Protein AF-A8Y7K8-F1 (afdb_monomer_lite)

Organism: NCBI:txid362723

Structure (mmCIF, N/CA/C/O backbone):
data_AF-A8Y7K8-F1
#
_entry.id   AF-A8Y7K8-F1
#
loop_
_atom_site.group_PDB
_atom_site.id
_atom_site.type_symbol
_atom_site.label_atom_id
_atom_site.label_alt_id
_atom_site.label_comp_id
_atom_site.label_asym_id
_atom_site.label_entity_id
_atom_site.label_seq_id
_atom_site.pdbx_PDB_ins_code
_atom_site.Cartn_x
_atom_site.Cartn_y
_atom_site.Cartn_z
_atom_site.occupancy
_atom_site.B_iso_or_equiv
_atom_site.auth_seq_id
_atom_site.auth_comp_id
_atom_site.auth_asym_id
_atom_site.auth_atom_id
_atom_site.pdbx_PDB_model_num
ATOM 1 N N . THR A 1 1 ? 12.348 -18.991 -1.216 1.00 75.00 1 THR A N 1
ATOM 2 C CA . THR A 1 1 ? 12.297 -17.717 -0.462 1.00 75.00 1 THR A CA 1
ATOM 3 C C . THR A 1 1 ? 13.100 -16.674 -1.219 1.00 75.00 1 THR A C 1
ATOM 5 O O . THR A 1 1 ? 14.018 -17.057 -1.932 1.00 75.00 1 THR A O 1
ATOM 8 N N . ILE A 1 2 ? 12.734 -15.391 -1.135 1.00 92.00 2 ILE A N 1
ATOM 9 C CA . ILE A 1 2 ? 13.431 -14.287 -1.821 1.00 92.00 2 ILE A CA 1
ATOM 10 C C . ILE A 1 2 ? 13.814 -13.214 -0.795 1.00 92.00 2 ILE A C 1
ATOM 12 O O . ILE A 1 2 ? 13.086 -13.017 0.178 1.00 92.00 2 ILE A O 1
ATOM 16 N N . GLN A 1 3 ? 14.950 -12.548 -0.998 1.00 96.62 3 GLN A N 1
ATOM 17 C CA . GLN A 1 3 ? 15.428 -11.451 -0.153 1.00 96.62 3 GLN A CA 1
ATOM 18 C C . GLN A 1 3 ? 15.220 -10.122 -0.891 1.00 96.62 3 GLN A C 1
ATOM 20 O O . GLN A 1 3 ? 15.467 -10.0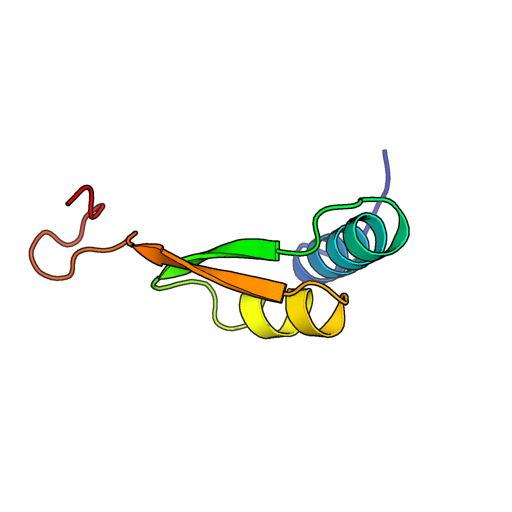37 -2.092 1.00 96.62 3 GLN A O 1
ATOM 25 N N . CYS A 1 4 ? 14.747 -9.099 -0.177 1.00 97.62 4 CYS A N 1
ATOM 26 C CA . CYS A 1 4 ? 14.441 -7.773 -0.717 1.00 97.62 4 CYS A CA 1
ATOM 27 C C . CYS A 1 4 ? 15.027 -6.671 0.177 1.00 97.62 4 CYS A C 1
ATOM 29 O O . CYS A 1 4 ? 15.263 -6.877 1.367 1.00 97.62 4 CYS A O 1
ATOM 31 N N . LEU A 1 5 ? 15.211 -5.465 -0.369 1.00 97.31 5 LEU A N 1
ATOM 32 C CA . LEU A 1 5 ? 15.746 -4.315 0.371 1.00 97.31 5 LEU A CA 1
ATOM 33 C C . LEU A 1 5 ? 14.755 -3.802 1.434 1.00 97.31 5 LEU A C 1
ATOM 35 O O . LEU A 1 5 ? 13.978 -2.875 1.189 1.00 97.31 5 LEU A O 1
ATOM 39 N N . SER A 1 6 ? 14.797 -4.401 2.628 1.00 97.56 6 SER A N 1
ATOM 40 C CA . SER A 1 6 ? 13.916 -4.079 3.759 1.00 97.56 6 SER A CA 1
ATOM 41 C C . SER A 1 6 ? 12.418 -4.163 3.388 1.00 97.56 6 SER A C 1
ATOM 43 O O . SER A 1 6 ? 12.036 -4.784 2.393 1.00 97.56 6 SER A O 1
ATOM 45 N N . GLY A 1 7 ? 11.539 -3.559 4.191 1.00 97.75 7 GLY A N 1
ATOM 46 C CA . GLY A 1 7 ? 10.090 -3.559 3.969 1.00 97.75 7 GLY A CA 1
ATOM 47 C C . GLY A 1 7 ? 9.680 -2.806 2.701 1.00 97.75 7 GLY A C 1
ATOM 48 O O . GLY A 1 7 ? 8.930 -3.333 1.885 1.00 97.75 7 GLY A O 1
ATOM 49 N N . THR A 1 8 ? 10.227 -1.607 2.477 1.00 98.06 8 THR A N 1
ATOM 50 C CA . THR A 1 8 ? 9.898 -0.778 1.302 1.00 98.06 8 THR A CA 1
ATOM 51 C C . THR A 1 8 ? 10.224 -1.483 -0.014 1.00 98.06 8 THR A C 1
ATOM 53 O O . THR A 1 8 ? 9.387 -1.518 -0.916 1.00 98.06 8 THR A O 1
ATOM 56 N N . GLY A 1 9 ? 11.420 -2.074 -0.126 1.00 97.88 9 GLY A N 1
ATOM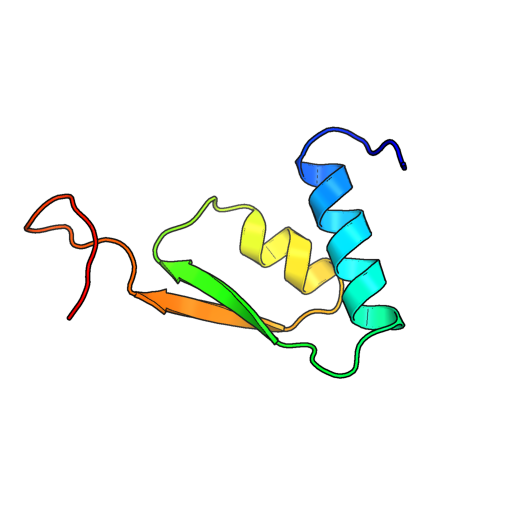 57 C CA . GLY A 1 9 ? 11.820 -2.827 -1.314 1.00 97.88 9 GLY A CA 1
ATOM 58 C C . GLY A 1 9 ? 10.966 -4.076 -1.509 1.00 97.88 9 GLY A C 1
ATOM 59 O O . GLY A 1 9 ? 10.560 -4.367 -2.631 1.00 97.88 9 GLY A O 1
ATOM 60 N N . SER A 1 10 ? 10.613 -4.761 -0.416 1.00 98.25 10 SER A N 1
ATOM 61 C CA . SER A 1 10 ? 9.713 -5.922 -0.460 1.00 98.25 10 SER A CA 1
ATOM 62 C C . SER A 1 10 ? 8.337 -5.560 -1.023 1.00 98.25 10 SER A C 1
ATOM 64 O O . SER A 1 10 ? 7.844 -6.242 -1.920 1.00 98.25 10 SER A O 1
ATOM 66 N N . LEU A 1 11 ? 7.744 -4.453 -0.561 1.00 98.25 11 LEU A N 1
ATOM 67 C CA . LEU A 1 11 ? 6.458 -3.966 -1.066 1.00 98.25 11 LEU A CA 1
ATOM 68 C C . LEU A 1 11 ? 6.536 -3.587 -2.548 1.00 98.25 11 LEU A C 1
ATOM 70 O O . LEU A 1 11 ? 5.636 -3.924 -3.315 1.00 98.25 11 LEU A O 1
ATOM 74 N N . ARG A 1 12 ? 7.621 -2.925 -2.972 1.00 98.06 12 ARG A N 1
ATOM 75 C CA . ARG A 1 12 ? 7.813 -2.530 -4.374 1.00 98.06 12 ARG A CA 1
ATOM 76 C C . ARG A 1 12 ? 7.921 -3.742 -5.299 1.00 98.06 12 ARG A C 1
ATOM 78 O O . ARG A 1 12 ? 7.273 -3.737 -6.343 1.00 98.06 12 ARG A O 1
ATOM 85 N N . VAL A 1 13 ? 8.700 -4.758 -4.916 1.00 98.00 13 VAL A N 1
ATOM 86 C CA . VAL A 1 13 ? 8.851 -6.012 -5.677 1.00 98.00 13 VAL A CA 1
ATOM 87 C C . VAL A 1 13 ? 7.516 -6.752 -5.769 1.00 98.00 13 VAL A C 1
ATOM 89 O O . VAL A 1 13 ? 7.111 -7.146 -6.861 1.00 98.00 13 VAL A O 1
ATOM 92 N N . GLY A 1 14 ? 6.794 -6.880 -4.651 1.00 97.44 14 GLY A N 1
ATOM 93 C CA . GLY A 1 14 ? 5.467 -7.501 -4.636 1.00 97.44 14 GLY A CA 1
ATOM 94 C C . GLY A 1 14 ? 4.457 -6.768 -5.523 1.00 97.44 14 GLY A C 1
ATOM 95 O O . GLY A 1 14 ? 3.704 -7.410 -6.253 1.00 97.44 14 GLY A O 1
ATOM 96 N N . ALA A 1 15 ? 4.480 -5.431 -5.524 1.00 98.19 15 ALA A N 1
ATOM 97 C CA . ALA A 1 15 ? 3.601 -4.624 -6.364 1.00 98.19 15 ALA A CA 1
ATOM 98 C C . ALA A 1 15 ? 3.825 -4.880 -7.866 1.00 98.19 15 ALA A C 1
ATOM 100 O O . ALA A 1 15 ? 2.854 -5.098 -8.588 1.00 98.19 15 ALA A O 1
ATOM 101 N N . GLU A 1 16 ? 5.082 -4.928 -8.333 1.00 98.00 16 GLU A N 1
ATOM 102 C CA . GLU A 1 16 ? 5.365 -5.250 -9.746 1.00 98.00 16 GLU A CA 1
ATOM 103 C C . GLU A 1 16 ? 4.956 -6.657 -10.109 1.00 98.00 16 GLU A C 1
ATOM 105 O O . GLU A 1 16 ? 4.441 -6.884 -11.201 1.00 98.00 16 GLU A O 1
ATOM 110 N N . PHE A 1 17 ? 5.216 -7.601 -9.208 1.00 97.38 17 PHE A N 1
ATOM 111 C CA . PHE A 1 17 ? 4.872 -8.987 -9.444 1.00 97.38 17 PHE A CA 1
ATOM 112 C C . PHE A 1 17 ? 3.366 -9.122 -9.687 1.00 97.38 17 PHE A C 1
ATOM 114 O O . PHE A 1 17 ? 2.956 -9.684 -10.701 1.00 97.38 17 PHE A O 1
ATOM 121 N N . LEU A 1 18 ? 2.542 -8.525 -8.820 1.00 97.94 18 LEU A N 1
ATOM 122 C CA . LEU A 1 18 ? 1.090 -8.516 -8.991 1.00 97.94 18 LEU A CA 1
ATOM 123 C C . LEU A 1 18 ? 0.673 -7.790 -10.275 1.00 97.94 18 LEU A C 1
ATOM 125 O O . LEU A 1 18 ? -0.109 -8.329 -11.050 1.00 97.94 18 LEU A O 1
ATOM 129 N N . ALA A 1 19 ? 1.241 -6.616 -10.560 1.00 97.62 19 ALA A N 1
ATOM 130 C CA . ALA A 1 19 ? 0.900 -5.861 -11.764 1.00 97.62 19 ALA A CA 1
ATOM 131 C C . ALA A 1 19 ? 1.281 -6.587 -13.071 1.00 97.62 19 ALA A C 1
ATOM 133 O O . ALA A 1 19 ? 0.646 -6.365 -14.106 1.00 97.62 19 ALA A O 1
ATOM 134 N N . ARG A 1 20 ? 2.318 -7.432 -13.060 1.00 97.69 20 ARG A N 1
ATOM 135 C CA . ARG A 1 20 ? 2.767 -8.185 -14.243 1.00 97.69 20 ARG A CA 1
ATOM 136 C C . ARG A 1 20 ? 2.075 -9.532 -14.400 1.00 97.69 20 ARG A C 1
ATOM 138 O O . ARG A 1 20 ? 1.879 -9.967 -15.530 1.00 97.69 20 ARG A O 1
ATOM 145 N N . HIS A 1 21 ? 1.734 -10.190 -13.295 1.00 97.75 21 HIS A N 1
ATOM 146 C CA . HIS A 1 21 ? 1.350 -11.604 -13.308 1.00 97.75 21 HIS A CA 1
ATOM 147 C C . HIS A 1 21 ? -0.064 -11.880 -12.788 1.00 97.75 21 HIS A C 1
ATOM 149 O O . HIS A 1 21 ? -0.508 -13.024 -12.853 1.00 97.75 21 HIS A O 1
ATOM 155 N N . TYR A 1 22 ? -0.786 -10.869 -12.300 1.00 96.75 22 TYR A N 1
ATOM 156 C CA . TYR A 1 22 ? -2.161 -11.008 -11.827 1.00 96.75 22 TYR A CA 1
ATOM 157 C C . TYR A 1 22 ? -3.142 -10.163 -12.652 1.00 96.75 22 TYR A C 1
ATOM 159 O O . TYR A 1 22 ? -2.767 -9.171 -13.277 1.00 96.75 22 TYR A O 1
ATOM 167 N N . HIS A 1 23 ? -4.408 -10.587 -12.686 1.00 95.94 23 HIS A N 1
ATOM 168 C CA . HIS A 1 23 ? -5.451 -9.928 -13.479 1.00 95.94 23 HIS A CA 1
ATOM 169 C C . HIS A 1 23 ? -6.066 -8.727 -12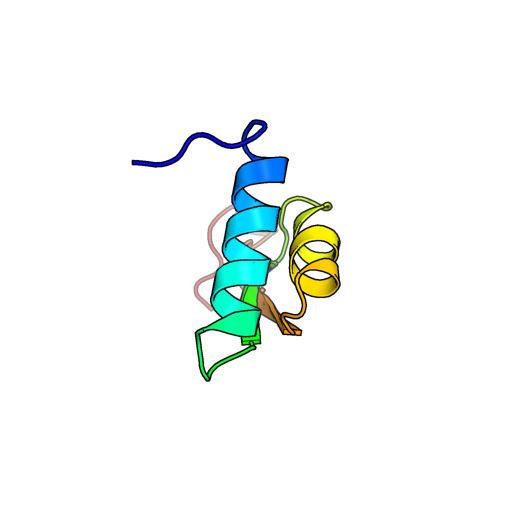.748 1.00 95.94 23 HIS A C 1
ATOM 171 O O . HIS A 1 23 ? -6.344 -7.709 -13.380 1.00 95.94 23 HIS A O 1
ATOM 177 N N . GLU A 1 24 ? -6.247 -8.819 -11.427 1.00 96.69 24 GLU A N 1
ATOM 178 C CA . GLU A 1 24 ? -6.722 -7.699 -10.615 1.00 96.69 24 GLU A CA 1
ATOM 179 C C . GLU A 1 24 ? -5.573 -6.733 -10.320 1.00 96.69 24 GLU A C 1
ATOM 181 O O . GLU A 1 24 ? -4.490 -7.134 -9.889 1.00 96.69 24 GLU A O 1
ATOM 186 N N . ARG A 1 25 ? -5.822 -5.442 -10.543 1.00 96.25 25 ARG A N 1
ATOM 187 C CA . ARG A 1 25 ? -4.824 -4.376 -10.374 1.00 96.25 25 ARG A CA 1
ATOM 188 C C . ARG A 1 25 ? -5.153 -3.451 -9.215 1.00 96.25 25 ARG A C 1
ATOM 190 O O . ARG A 1 25 ? -4.337 -2.599 -8.878 1.00 96.25 25 ARG A O 1
ATOM 197 N N . THR A 1 26 ? -6.331 -3.590 -8.623 1.00 98.06 26 THR A N 1
ATOM 198 C CA . THR A 1 26 ? -6.790 -2.771 -7.511 1.00 98.06 26 THR A CA 1
ATOM 199 C C . THR A 1 26 ? -6.377 -3.396 -6.191 1.00 98.06 26 THR A C 1
ATOM 201 O O . THR A 1 26 ? -6.713 -4.541 -5.900 1.00 98.06 26 THR A O 1
ATOM 204 N N . ILE A 1 27 ? -5.712 -2.612 -5.351 1.00 97.75 27 ILE A N 1
ATOM 205 C CA . ILE A 1 27 ? -5.478 -2.960 -3.953 1.00 97.75 27 ILE A CA 1
ATOM 206 C C . ILE A 1 27 ? -6.234 -2.011 -3.035 1.00 97.75 27 ILE A C 1
ATOM 208 O O . ILE A 1 27 ? -6.497 -0.857 -3.377 1.00 97.75 27 ILE A O 1
ATOM 212 N N . TYR A 1 28 ? -6.538 -2.503 -1.842 1.00 98.19 28 TYR A N 1
ATOM 213 C CA . TYR A 1 28 ? -7.231 -1.758 -0.805 1.00 98.19 28 TYR A CA 1
ATOM 214 C C . TYR A 1 28 ? -6.293 -1.555 0.385 1.00 98.19 28 TYR A C 1
ATOM 216 O O . TYR A 1 28 ? -5.730 -2.520 0.899 1.00 98.19 28 TYR A O 1
ATOM 224 N N . ILE A 1 29 ? -6.117 -0.306 0.819 1.00 98.12 29 ILE A N 1
ATOM 225 C CA . ILE A 1 29 ? -5.313 0.055 1.998 1.00 98.12 29 ILE A CA 1
ATOM 226 C C . ILE A 1 29 ? -6.173 0.792 3.039 1.00 98.12 29 ILE A C 1
ATOM 228 O O . ILE A 1 29 ? -7.119 1.486 2.667 1.00 98.12 29 ILE A O 1
ATOM 232 N N . PRO A 1 30 ? -5.892 0.652 4.344 1.00 97.88 30 PRO A N 1
ATOM 233 C CA . PRO A 1 30 ? -6.708 1.288 5.374 1.00 97.88 30 PRO A CA 1
ATOM 234 C C . PRO A 1 30 ? -6.613 2.818 5.300 1.00 97.88 30 PRO A C 1
ATOM 236 O O . PRO A 1 30 ? -5.611 3.370 4.852 1.00 97.88 30 PRO A O 1
ATOM 239 N N . GLN A 1 31 ? -7.643 3.517 5.767 1.00 96.00 31 GLN A N 1
ATOM 240 C CA . GLN A 1 31 ? -7.609 4.961 5.987 1.00 96.00 31 GLN A CA 1
ATOM 241 C C . GLN A 1 31 ? -7.652 5.246 7.503 1.00 96.00 31 GLN A C 1
ATOM 243 O O . GLN A 1 31 ? -8.660 4.915 8.138 1.00 96.00 31 GLN A O 1
ATOM 248 N N . PRO A 1 32 ? -6.605 5.863 8.099 1.00 96.50 32 PRO A N 1
ATOM 249 C CA . PRO A 1 32 ? -5.318 6.242 7.506 1.00 96.50 32 PRO A CA 1
ATOM 250 C C . PRO A 1 32 ? -4.354 5.048 7.365 1.00 96.50 32 PRO A C 1
ATOM 252 O O . PRO A 1 32 ? -4.598 3.953 7.870 1.00 96.50 32 PRO A O 1
ATOM 255 N N . THR A 1 33 ? -3.220 5.280 6.704 1.00 97.88 33 THR A N 1
ATOM 256 C CA . THR A 1 33 ? -2.151 4.290 6.508 1.00 97.88 33 THR A CA 1
ATOM 257 C C . THR A 1 33 ? -0.768 4.946 6.527 1.00 97.88 33 THR A C 1
ATOM 259 O O . THR A 1 33 ? -0.658 6.170 6.614 1.00 97.88 33 THR A O 1
ATOM 262 N N . TRP A 1 34 ? 0.303 4.151 6.419 1.00 97.75 34 TRP A N 1
ATOM 263 C CA . TRP A 1 34 ? 1.654 4.684 6.236 1.00 97.75 34 TRP A CA 1
ATOM 264 C C . TRP A 1 34 ? 1.733 5.493 4.937 1.00 97.75 34 TRP A C 1
ATOM 266 O O . TRP A 1 34 ? 1.455 4.976 3.855 1.00 97.75 34 TRP A O 1
ATOM 276 N N . GLY A 1 35 ? 2.146 6.761 5.034 1.00 97.38 35 GLY A N 1
ATOM 277 C CA . GLY A 1 35 ? 2.065 7.725 3.929 1.00 97.38 35 GLY A CA 1
ATOM 278 C C . GLY A 1 35 ? 2.814 7.336 2.649 1.00 97.38 35 GLY A C 1
ATOM 279 O O . GLY A 1 35 ? 2.535 7.894 1.589 1.00 97.38 35 GLY A O 1
ATOM 280 N N . ASN A 1 36 ? 3.736 6.370 2.708 1.00 97.81 36 ASN A N 1
ATOM 281 C CA . ASN A 1 36 ? 4.444 5.887 1.524 1.00 97.81 36 ASN A CA 1
ATOM 282 C C . ASN A 1 36 ? 3.692 4.780 0.761 1.00 97.81 36 ASN A C 1
ATOM 284 O O . ASN A 1 36 ? 4.003 4.545 -0.406 1.00 97.81 36 ASN A O 1
ATOM 288 N N . HIS A 1 37 ? 2.693 4.119 1.364 1.00 98.44 37 HIS A N 1
ATOM 289 C CA . HIS A 1 37 ? 1.947 3.039 0.706 1.00 98.44 37 HIS A CA 1
ATOM 290 C C . HIS A 1 37 ? 1.342 3.459 -0.643 1.00 98.44 37 HIS A C 1
ATOM 292 O O . HIS A 1 37 ? 1.621 2.771 -1.627 1.00 98.44 37 HIS A O 1
ATOM 298 N N . PRO A 1 38 ? 0.598 4.584 -0.760 1.00 98.12 38 PRO A N 1
ATOM 299 C CA . PRO A 1 38 ? 0.008 4.969 -2.042 1.00 98.12 38 PRO A CA 1
ATOM 300 C C . PRO A 1 38 ? 1.057 5.112 -3.149 1.00 98.12 38 PRO A C 1
ATOM 302 O O . PRO A 1 38 ? 0.842 4.648 -4.267 1.00 98.12 38 PRO A O 1
ATOM 305 N N . LYS A 1 39 ? 2.222 5.691 -2.828 1.00 97.94 39 LYS A N 1
ATOM 306 C CA . LYS A 1 39 ? 3.314 5.897 -3.786 1.00 97.94 39 LYS A CA 1
ATOM 307 C C . LYS A 1 39 ? 3.936 4.578 -4.230 1.00 97.94 39 LYS A C 1
ATOM 309 O O . LYS A 1 39 ? 4.074 4.367 -5.429 1.00 97.94 39 LYS A O 1
ATOM 314 N N . ILE A 1 40 ? 4.279 3.691 -3.293 1.00 98.44 40 ILE A N 1
ATOM 315 C CA . ILE A 1 40 ? 4.916 2.401 -3.609 1.00 98.44 40 ILE A CA 1
ATOM 316 C C . ILE A 1 40 ? 4.049 1.590 -4.576 1.00 98.44 40 ILE A C 1
ATOM 318 O O . ILE A 1 40 ? 4.556 1.095 -5.581 1.00 98.44 40 ILE A O 1
ATOM 322 N N . PHE A 1 41 ? 2.753 1.468 -4.284 1.00 98.44 41 PHE A N 1
ATOM 323 C CA . PHE A 1 41 ? 1.855 0.620 -5.065 1.00 98.44 41 PHE A CA 1
ATOM 324 C C . PHE A 1 41 ? 1.443 1.248 -6.397 1.00 98.44 41 PHE A C 1
ATOM 326 O O . PHE A 1 41 ? 1.432 0.547 -7.407 1.00 98.44 41 PHE A O 1
ATOM 333 N N . THR A 1 42 ? 1.212 2.565 -6.435 1.00 98.06 42 THR A N 1
ATOM 334 C CA . THR A 1 42 ? 0.927 3.273 -7.696 1.00 98.06 42 THR A CA 1
ATOM 335 C C . THR A 1 42 ? 2.126 3.205 -8.643 1.00 98.06 42 THR A C 1
ATOM 337 O O . THR A 1 42 ? 1.972 2.851 -9.809 1.00 98.06 42 THR A O 1
ATOM 340 N N . LEU A 1 43 ? 3.346 3.445 -8.140 1.00 98.00 43 LEU A N 1
ATOM 341 C CA . LEU A 1 43 ? 4.578 3.286 -8.927 1.00 98.00 43 LEU A CA 1
ATOM 342 C C . LEU A 1 43 ? 4.852 1.824 -9.310 1.00 98.00 43 LEU A C 1
ATOM 344 O O . LEU A 1 43 ? 5.585 1.570 -10.261 1.00 98.00 43 LEU A O 1
ATOM 348 N N . GLY A 1 44 ? 4.269 0.868 -8.583 1.00 97.81 44 GLY A N 1
ATOM 349 C CA . GLY A 1 44 ? 4.280 -0.552 -8.922 1.00 97.81 44 GLY A CA 1
ATOM 350 C C . GLY A 1 44 ? 3.291 -0.972 -10.002 1.00 97.81 44 GLY A C 1
ATOM 351 O O . GLY A 1 44 ? 3.304 -2.138 -10.383 1.00 97.81 44 GLY A O 1
ATOM 352 N N . GLY A 1 45 ? 2.471 -0.052 -10.518 1.00 97.62 45 GLY A N 1
ATOM 353 C CA . GLY A 1 45 ? 1.489 -0.336 -11.567 1.00 97.62 45 GLY A CA 1
ATOM 354 C C . GLY A 1 45 ? 0.150 -0.865 -11.047 1.00 97.62 45 GLY A C 1
ATOM 355 O O . GLY A 1 45 ? -0.621 -1.434 -11.823 1.00 97.62 45 GLY A O 1
ATOM 356 N N . LEU A 1 46 ? -0.130 -0.691 -9.751 1.00 98.50 46 LEU A N 1
ATOM 357 C CA . LEU A 1 46 ? -1.404 -1.040 -9.125 1.00 98.50 46 LEU A CA 1
ATOM 358 C C . LEU A 1 46 ? -2.250 0.214 -8.879 1.00 98.50 46 LEU A C 1
ATOM 360 O O . LEU A 1 46 ? -1.736 1.290 -8.583 1.00 98.50 46 LEU A O 1
ATOM 364 N N . SER A 1 47 ? -3.568 0.067 -8.972 1.00 98.31 47 SER A N 1
ATOM 365 C CA . SER A 1 47 ? -4.533 1.086 -8.560 1.00 98.31 47 SER A CA 1
ATOM 366 C C . SER A 1 47 ? -4.802 0.972 -7.065 1.00 98.31 47 SER A C 1
ATOM 368 O O . SER A 1 47 ? -5.053 -0.114 -6.549 1.00 98.31 47 SER A O 1
ATOM 370 N N . VAL A 1 48 ? -4.769 2.096 -6.357 1.00 98.31 48 VAL A N 1
ATOM 371 C CA . VAL A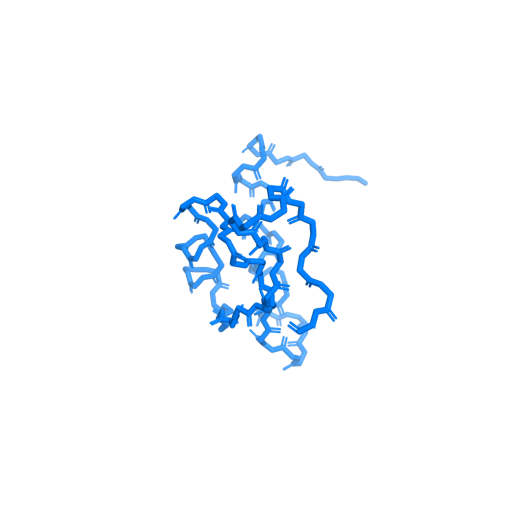 1 48 ? -4.943 2.127 -4.904 1.00 98.31 48 VAL A CA 1
ATOM 372 C C . VAL A 1 48 ? -6.326 2.665 -4.563 1.00 98.31 48 VAL A C 1
ATOM 374 O O . VAL A 1 48 ? -6.671 3.786 -4.929 1.00 98.31 48 VAL A O 1
ATOM 377 N N . LYS A 1 49 ? -7.102 1.878 -3.821 1.00 98.25 49 LYS A N 1
ATOM 378 C CA . LYS A 1 49 ? -8.332 2.306 -3.151 1.00 98.25 49 LYS A CA 1
ATOM 379 C C . LYS A 1 49 ? -8.150 2.215 -1.644 1.00 98.25 49 LYS A C 1
ATOM 381 O O . LYS A 1 49 ? -7.250 1.534 -1.152 1.00 98.25 49 LYS A O 1
ATOM 386 N N . THR A 1 50 ? -9.006 2.907 -0.907 1.00 97.88 50 THR A N 1
ATOM 387 C CA . THR A 1 50 ? -8.970 2.902 0.553 1.00 97.88 50 THR A CA 1
ATOM 388 C C . THR A 1 50 ? -10.215 2.264 1.151 1.00 97.88 50 THR A C 1
ATOM 390 O O . THR A 1 50 ? -11.264 2.197 0.509 1.00 97.88 50 THR A O 1
ATOM 393 N N . TYR A 1 51 ? -10.095 1.775 2.384 1.00 97.00 51 TYR A N 1
ATOM 394 C CA . TYR A 1 51 ? -11.222 1.303 3.187 1.00 97.00 51 TYR A CA 1
ATOM 395 C C . TYR A 1 51 ? -11.190 1.915 4.589 1.00 97.00 51 TYR A C 1
ATOM 397 O O . TYR A 1 51 ? -10.130 2.279 5.106 1.00 97.00 51 TYR A O 1
ATOM 405 N N . ARG A 1 52 ? -12.372 2.050 5.200 1.00 96.94 52 ARG A N 1
ATOM 406 C CA . ARG A 1 52 ? -12.524 2.581 6.561 1.00 96.94 52 ARG A CA 1
ATOM 407 C C . ARG A 1 52 ? -11.810 1.664 7.546 1.00 96.94 52 ARG A C 1
ATOM 409 O O . ARG A 1 52 ? -11.985 0.452 7.486 1.00 96.94 52 ARG A O 1
ATOM 416 N N . TYR A 1 53 ? -10.993 2.250 8.416 1.00 97.75 53 TYR A N 1
ATOM 417 C CA . TYR A 1 53 ? -10.197 1.477 9.366 1.00 97.75 53 TYR A CA 1
ATOM 418 C C . TYR A 1 53 ? -10.130 2.113 10.748 1.00 97.75 53 TYR A C 1
ATOM 420 O O . TYR A 1 53 ? -10.361 1.419 11.728 1.00 97.75 53 TYR A O 1
ATOM 428 N N . TYR A 1 54 ? -9.844 3.412 10.849 1.00 97.50 54 TYR A N 1
ATOM 429 C CA . TYR A 1 54 ? -9.710 4.091 12.140 1.00 97.50 54 TYR A CA 1
ATOM 430 C C . TYR A 1 54 ? -10.915 4.982 12.436 1.00 97.50 54 TYR A C 1
ATOM 432 O O . TYR A 1 54 ? -11.336 5.758 11.575 1.00 97.50 54 TYR A O 1
ATOM 440 N N . ASP A 1 55 ? -11.434 4.896 13.659 1.00 97.44 55 ASP A N 1
ATOM 441 C CA . ASP A 1 55 ? -12.429 5.822 14.194 1.00 97.44 55 ASP A CA 1
ATOM 442 C C . ASP A 1 55 ? -11.776 6.768 15.225 1.00 97.44 55 ASP A C 1
ATOM 444 O O . ASP A 1 55 ? -11.356 6.319 16.297 1.00 97.44 55 ASP A O 1
ATOM 448 N N . PRO A 1 56 ? -11.698 8.084 14.943 1.00 95.88 56 PRO A N 1
ATOM 449 C CA . PRO A 1 56 ? -11.149 9.063 15.876 1.00 95.88 56 PRO A CA 1
ATOM 450 C C . PRO A 1 56 ? -11.905 9.177 17.206 1.00 95.88 56 PRO A C 1
ATOM 452 O O . PRO A 1 56 ? -11.285 9.560 18.199 1.00 95.88 56 PRO A O 1
ATOM 455 N N . ALA A 1 57 ? -13.208 8.868 17.241 1.00 97.06 57 ALA A N 1
ATOM 456 C CA . ALA A 1 57 ? -14.029 8.999 18.444 1.00 97.06 57 ALA A CA 1
ATOM 457 C C . ALA A 1 57 ? -13.694 7.911 19.470 1.00 97.06 57 ALA A C 1
ATOM 459 O O . ALA A 1 57 ? -13.470 8.205 20.644 1.00 97.06 57 ALA A O 1
ATOM 460 N N . THR A 1 58 ? -13.598 6.660 19.018 1.00 96.81 58 THR A N 1
ATOM 461 C CA . THR A 1 58 ? -13.234 5.516 19.870 1.00 96.81 58 THR A CA 1
ATOM 462 C C . THR A 1 58 ? -11.727 5.295 19.981 1.00 96.81 58 THR A C 1
ATOM 464 O O . THR A 1 58 ? -11.284 4.533 20.839 1.00 96.81 58 THR A O 1
ATOM 467 N N . ARG A 1 59 ? -10.927 5.949 19.125 1.00 95.69 59 ARG A N 1
ATOM 468 C CA . ARG A 1 59 ? -9.489 5.678 18.937 1.00 95.69 59 ARG A CA 1
ATOM 469 C C . ARG A 1 59 ? -9.213 4.207 18.602 1.00 95.69 59 ARG A C 1
ATOM 471 O O . ARG A 1 59 ? -8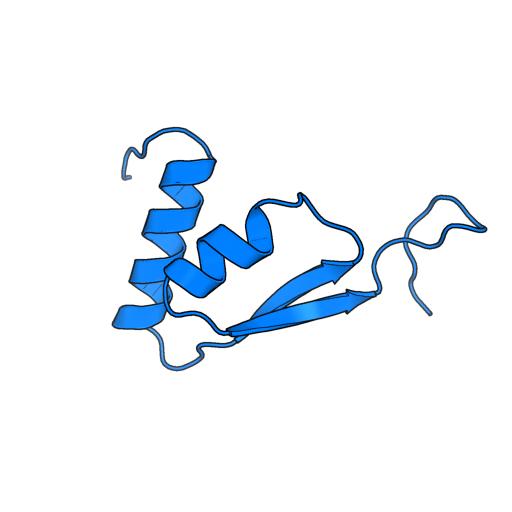.151 3.678 18.928 1.00 95.69 59 ARG A O 1
ATOM 478 N N . GLY A 1 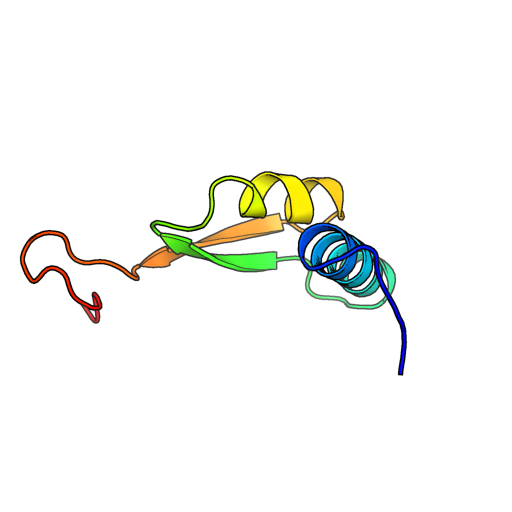60 ? -10.184 3.554 17.970 1.00 96.19 60 GLY A N 1
ATOM 479 C CA . GLY A 1 60 ? -10.188 2.127 17.687 1.00 96.19 60 GLY A CA 1
ATOM 480 C C . GLY A 1 60 ? -10.473 1.818 16.223 1.00 96.19 60 GLY A C 1
ATOM 481 O O . GLY A 1 60 ? -10.335 2.668 15.337 1.00 96.19 60 GLY A O 1
ATOM 482 N N . LEU A 1 61 ? -10.854 0.564 15.977 1.00 97.31 61 LEU A N 1
ATOM 483 C CA . LEU A 1 61 ? -11.262 0.103 14.656 1.00 97.31 61 LEU A CA 1
ATOM 484 C C . LEU A 1 61 ? -12.660 0.618 14.314 1.00 97.31 61 LEU A C 1
ATOM 486 O O . LEU A 1 61 ? -13.596 0.471 15.097 1.00 97.31 61 LEU A O 1
ATOM 490 N N . ASN A 1 62 ? -12.798 1.167 13.112 1.00 95.88 62 ASN A N 1
ATOM 491 C CA . ASN A 1 62 ? -14.081 1.564 12.564 1.00 95.88 62 ASN A CA 1
ATOM 492 C C . ASN A 1 62 ? -14.737 0.388 11.824 1.00 95.88 62 ASN A C 1
ATOM 494 O O . ASN A 1 62 ? -14.356 0.068 10.698 1.00 95.88 62 ASN A O 1
ATOM 498 N N . PHE A 1 63 ? -15.731 -0.234 12.459 1.00 92.38 63 PHE A N 1
ATOM 499 C CA . PHE A 1 63 ? -16.526 -1.319 11.873 1.00 92.38 63 PHE A CA 1
ATOM 500 C C . PHE A 1 63 ? -17.803 -0.839 11.161 1.00 92.38 63 PHE A C 1
ATOM 502 O O . PHE A 1 63 ? -18.495 -1.663 10.564 1.00 92.38 63 PHE A O 1
ATOM 509 N N . GLN A 1 64 ? -18.135 0.456 11.243 1.00 81.00 64 GLN A N 1
ATOM 510 C CA . GLN A 1 64 ? -19.409 1.029 10.793 1.00 81.00 64 GLN A CA 1
ATOM 511 C C . GLN A 1 64 ? -19.256 1.906 9.561 1.00 81.00 64 GLN A C 1
ATOM 513 O O . GLN A 1 64 ? -18.242 2.623 9.405 1.00 81.00 64 GLN A O 1
#

Radius of gyration: 13.83 Å; chains: 1; bounding box: 35×27×34 Å

InterPro domains:
  IPR000796 Aspartate/other aminotransferase [PTHR11879] (1-64)
  IPR004839 Aminotransferase, class I/classII, large domain [PF00155] (1-64)
  IPR015421 Pyridoxal phosphate-dependent transferase, major domain [G3DSA:3.40.640.10] (1-64)
  IPR015424 Pyridoxal phosphate-dependent transferase [SSF53383] (2-64)

Secondary structure (DSSP, 8-state):
----SHHHHHHHHHHHHHHHH-S--EEEEEES--TTHHHHHHHTT-EEEEEE-EETTTTEE---

Sequence (64 aa):
TIQCLSGTGSLRVGAEFLARHYHERTIYIPQPTWGNHPKIFTLGGLSVKTYRYYDPATRGLNFQ

pLDDT: mean 96.75, std 3.61, range [75.0, 98.5]

Foldseek 3Di:
DDDADPPLRVLLVVLLCCQPPPDAQEDEAEVVDDPCNCVSNVVSRGHYDYDYAADPVVRGGDPD